Protein AF-A0A257W110-F1 (afdb_monomer_lite)

Secondary structure (DSSP, 8-state):
--STT------SS--HHHHGGGGGGGGGS--PPP-PPP-PPPPP--S--------TT-SSEEEEEE--B--B--SSSHHHHHHHHHIIIIISTTSHHHIIIIIIT---SEEEEE---B-GGG--S----B---EEEEEE--S-------

Sequence (149 aa):
MTSQGVDVVVVGDVKESEVLPKLGFLSKLPNKKITIPEIKTAPAAEKTKVYFVDVKNAAQSEFRVGYLTNLKYDATGDYYRSFLMNYPLGGAFNSRLNLNLREDKGWTYGARSGFSGDDQRQRSQQPVNGLHGRYSASASRQRWQCACP

Foldseek 3Di:
DALPPDDDDDDDPDDPVVVVVVCVVSVVGHHDDDDDDDDDADDADPDDDDDDDDDPPDQFDKDKDFGWDLAADDPPDDQVVQQVVQCQCFVDCNHPQCCVCCVVPVQAPGKHWFFDHHYCPSPPDDRHGDGGTMTMTTGGDPDPPPPDD

Radius of gyration: 21.98 Å; chains: 1; bounding box: 44×36×60 Å

pLDDT: mean 78.35, std 19.6, range [29.44, 96.88]

Structure (mmCIF, N/CA/C/O backbone):
data_AF-A0A257W110-F1
#
_entry.id   AF-A0A257W110-F1
#
loop_
_atom_site.group_PDB
_atom_site.id
_atom_site.type_symbol
_atom_site.label_atom_id
_atom_site.label_alt_id
_atom_site.label_comp_id
_atom_site.label_asym_id
_atom_site.label_entity_id
_atom_site.label_seq_id
_atom_site.pdbx_PDB_ins_code
_atom_site.Cartn_x
_atom_site.Cartn_y
_atom_site.Cartn_z
_atom_site.occupancy
_atom_site.B_iso_or_equiv
_atom_site.auth_seq_id
_atom_site.auth_comp_id
_atom_site.auth_asym_id
_atom_site.auth_atom_id
_atom_site.pdbx_PDB_model_num
ATOM 1 N N . MET A 1 1 ? -5.320 14.952 24.051 1.00 62.16 1 MET A N 1
ATOM 2 C CA . MET A 1 1 ? -6.252 13.978 23.442 1.00 62.16 1 MET A CA 1
ATOM 3 C C . MET A 1 1 ? -7.665 14.380 23.822 1.00 62.16 1 MET A C 1
ATOM 5 O O . MET A 1 1 ? -7.836 14.840 24.942 1.00 62.16 1 MET A O 1
ATOM 9 N N . THR A 1 2 ? -8.622 14.312 22.898 1.00 78.31 2 THR A N 1
ATOM 10 C CA . THR A 1 2 ? -10.039 14.649 23.132 1.00 78.31 2 THR A CA 1
ATOM 11 C C . THR A 1 2 ? -10.893 13.411 22.911 1.00 78.31 2 THR A C 1
ATOM 13 O O . THR A 1 2 ? -10.443 12.491 22.235 1.00 78.31 2 THR A O 1
ATOM 16 N N . SER A 1 3 ? -12.084 13.370 23.499 1.00 80.94 3 SER A N 1
ATOM 17 C CA . SER A 1 3 ? -13.035 12.271 23.308 1.00 80.94 3 SER A CA 1
ATOM 18 C C . SER A 1 3 ? -13.722 12.282 21.935 1.00 80.94 3 SER A C 1
ATOM 20 O O . SER A 1 3 ? -14.364 11.304 21.571 1.00 80.94 3 SER A O 1
ATOM 22 N N . GLN A 1 4 ? -13.588 13.359 21.151 1.00 81.44 4 GLN A N 1
ATOM 23 C CA . GLN A 1 4 ? -14.164 13.442 19.805 1.00 81.44 4 GLN A CA 1
ATOM 24 C C . GLN A 1 4 ? -13.287 12.748 18.755 1.00 81.44 4 GLN A C 1
ATOM 26 O O . GLN A 1 4 ? -12.081 12.986 18.710 1.00 81.44 4 GLN A O 1
ATOM 31 N N . GLY A 1 5 ? -13.908 11.954 17.874 1.00 76.19 5 GLY A N 1
ATOM 32 C CA . GLY A 1 5 ? -13.232 11.306 16.740 1.00 76.19 5 GLY A CA 1
ATOM 33 C C . GLY A 1 5 ? -12.316 10.141 17.127 1.00 76.19 5 GLY A C 1
ATOM 34 O O . GLY A 1 5 ? -11.339 9.884 16.428 1.00 76.19 5 GLY A O 1
ATOM 35 N N . VAL A 1 6 ? -12.591 9.479 18.255 1.00 82.38 6 VAL A N 1
ATOM 36 C CA . VAL A 1 6 ? -11.820 8.333 18.751 1.00 82.38 6 VAL A CA 1
ATOM 37 C C . VAL A 1 6 ? -12.654 7.065 18.621 1.00 82.38 6 VAL A C 1
ATOM 39 O O . VAL A 1 6 ? -13.708 6.962 19.240 1.00 82.38 6 VAL A O 1
ATOM 42 N N . ASP A 1 7 ? -12.126 6.089 17.889 1.00 86.31 7 ASP A N 1
ATOM 43 C CA . ASP A 1 7 ? -12.652 4.727 17.838 1.00 86.31 7 ASP A CA 1
ATOM 44 C C . ASP A 1 7 ? -11.711 3.796 18.613 1.00 86.31 7 ASP A C 1
ATOM 46 O O . ASP A 1 7 ? -10.489 3.854 18.451 1.00 86.31 7 ASP A O 1
ATOM 50 N N . VAL A 1 8 ? -12.269 2.924 19.456 1.00 88.56 8 VAL A N 1
ATOM 51 C CA . VAL A 1 8 ? -11.514 1.884 20.168 1.00 88.56 8 VAL A CA 1
ATOM 52 C C . VAL A 1 8 ? -11.989 0.529 19.685 1.00 88.56 8 VAL A C 1
ATOM 54 O O . VAL A 1 8 ? -13.158 0.185 19.833 1.00 88.56 8 VAL A O 1
ATOM 57 N N . VAL A 1 9 ? -11.068 -0.244 19.117 1.00 92.00 9 VAL A N 1
ATOM 58 C CA . VAL A 1 9 ? -11.342 -1.585 18.599 1.00 92.00 9 VAL A CA 1
ATOM 59 C C . VAL A 1 9 ? -10.562 -2.591 19.434 1.00 92.00 9 VAL A C 1
ATOM 61 O O . VAL A 1 9 ? -9.338 -2.510 19.527 1.00 92.00 9 VAL A O 1
ATOM 64 N N . VAL A 1 10 ? -11.273 -3.537 20.046 1.00 93.44 10 VAL A N 1
ATOM 65 C CA . VAL A 1 10 ? -10.692 -4.631 20.834 1.00 93.44 10 VAL A CA 1
ATOM 66 C C . VAL A 1 10 ? -11.024 -5.942 20.133 1.00 93.44 10 VAL A C 1
ATOM 68 O O . VAL A 1 10 ? -12.190 -6.226 19.876 1.00 93.44 10 VAL A O 1
ATOM 71 N N . VAL A 1 11 ? -9.999 -6.729 19.806 1.00 94.94 11 VAL A N 1
ATOM 72 C CA . VAL A 1 11 ? -10.140 -8.027 19.133 1.00 94.94 11 VAL A CA 1
ATOM 73 C C . VAL A 1 11 ? -9.380 -9.071 19.940 1.00 94.94 11 VAL A C 1
ATOM 75 O O . VAL A 1 11 ? -8.184 -8.915 20.180 1.00 94.94 11 VAL A O 1
ATOM 78 N N . GLY A 1 12 ? -10.069 -10.125 20.365 1.00 95.44 12 GLY A N 1
ATOM 79 C CA . GLY A 1 12 ? -9.491 -11.221 21.137 1.00 95.44 12 GLY A CA 1
ATOM 80 C C . GLY A 1 12 ? -10.568 -12.089 21.782 1.00 95.44 12 GLY A C 1
ATOM 81 O O . GLY A 1 12 ? -11.755 -11.784 21.682 1.00 95.44 12 GLY A O 1
ATOM 82 N N . ASP A 1 13 ? -10.143 -13.157 22.455 1.00 96.69 13 ASP A N 1
ATOM 83 C CA . ASP A 1 13 ? -11.020 -14.011 23.263 1.00 96.69 13 ASP A CA 1
ATOM 84 C C . ASP A 1 13 ? -11.303 -13.350 24.620 1.00 96.69 13 ASP A C 1
ATOM 86 O O . ASP A 1 13 ? -10.694 -13.661 25.641 1.00 96.69 13 ASP A O 1
ATOM 90 N N . VAL A 1 14 ? -12.153 -12.326 24.602 1.00 95.81 14 VAL A N 1
ATOM 91 C CA . VAL A 1 14 ? -12.544 -11.557 25.785 1.00 95.81 14 VAL A CA 1
ATOM 92 C C . VAL A 1 14 ? -14.019 -11.205 25.705 1.00 95.81 14 VAL A C 1
ATOM 94 O O . VAL A 1 14 ? -14.546 -10.893 24.636 1.00 95.81 14 VAL A O 1
ATOM 97 N N . LYS A 1 15 ? -14.698 -11.214 26.852 1.00 95.75 15 LYS A N 1
ATOM 98 C CA . LYS A 1 15 ? -16.085 -10.753 26.931 1.00 95.75 15 LYS A CA 1
ATOM 99 C C . LYS A 1 15 ? -16.124 -9.237 27.044 1.00 95.75 15 LYS A C 1
ATOM 101 O O . LYS A 1 15 ? -15.374 -8.642 27.817 1.00 95.75 15 LYS A O 1
ATOM 106 N N . GLU A 1 16 ? -17.062 -8.615 26.339 1.00 93.50 16 GLU A N 1
ATOM 107 C CA . GLU A 1 16 ? -17.280 -7.163 26.374 1.00 93.50 16 GLU A CA 1
ATOM 108 C C . GLU A 1 16 ? -17.431 -6.633 27.811 1.00 93.50 16 GLU A C 1
ATOM 110 O O . GLU A 1 16 ? -16.809 -5.638 28.189 1.00 93.50 16 GLU A O 1
ATOM 115 N N . SER A 1 17 ? -18.161 -7.370 28.651 1.00 94.12 17 SER A N 1
ATOM 116 C CA . SER A 1 17 ? -18.387 -7.051 30.065 1.00 94.12 17 SER A CA 1
ATOM 117 C C . SER A 1 17 ? -17.110 -6.958 30.906 1.00 94.12 17 SER A C 1
ATOM 119 O O . SER A 1 17 ? -17.101 -6.281 31.929 1.00 94.12 17 SER A O 1
ATOM 121 N N . GLU A 1 18 ? -16.028 -7.627 30.503 1.00 93.94 18 GLU A N 1
ATOM 122 C CA . GLU A 1 18 ? -14.736 -7.598 31.203 1.00 93.94 18 GLU A CA 1
ATOM 123 C C . GLU A 1 18 ? -13.842 -6.444 30.729 1.00 93.94 18 GLU A C 1
ATOM 125 O O . GLU A 1 18 ? -12.931 -6.013 31.445 1.00 93.94 18 GLU A O 1
ATOM 130 N N . VAL A 1 19 ? -14.090 -5.949 29.515 1.00 94.50 19 VAL A N 1
ATOM 131 C CA . VAL A 1 19 ? -13.274 -4.932 28.843 1.00 94.50 19 VAL A CA 1
ATOM 132 C C . VAL A 1 19 ? -13.810 -3.531 29.115 1.00 94.50 19 VAL A C 1
ATOM 134 O O . VAL A 1 19 ? -13.025 -2.642 29.452 1.00 94.50 19 VAL A O 1
ATOM 137 N N . LEU A 1 20 ? -15.129 -3.324 29.041 1.00 92.06 20 LEU A N 1
ATOM 138 C CA . LEU A 1 20 ? -15.739 -2.002 29.231 1.00 92.06 20 LEU A CA 1
ATOM 139 C C . LEU A 1 20 ? -15.337 -1.318 30.553 1.00 92.06 20 LEU A C 1
ATOM 141 O O . LEU A 1 20 ? -14.954 -0.146 30.505 1.00 92.06 20 LEU A O 1
ATOM 145 N N . PRO A 1 21 ? -15.308 -2.002 31.719 1.00 94.12 21 PRO A N 1
ATOM 146 C CA . PRO A 1 21 ? -14.878 -1.370 32.968 1.00 94.12 21 PRO A CA 1
ATOM 147 C C . PRO A 1 21 ? -13.414 -0.905 32.934 1.00 94.12 21 PRO A C 1
ATOM 149 O O . PRO A 1 21 ? -13.076 0.133 33.505 1.00 94.12 21 PRO A O 1
ATOM 152 N N . LYS A 1 22 ? -12.540 -1.633 32.225 1.00 92.44 22 LYS A N 1
ATOM 153 C CA . LYS A 1 22 ? -11.112 -1.295 32.080 1.00 92.44 22 LYS A CA 1
ATOM 154 C C . LYS A 1 22 ? -10.893 -0.081 31.178 1.00 92.44 22 LYS A C 1
ATOM 156 O O . LYS A 1 22 ? -9.891 0.612 31.323 1.00 92.44 22 LYS A O 1
ATOM 161 N N . LEU A 1 23 ? -11.837 0.202 30.281 1.00 92.31 23 LEU A N 1
ATOM 162 C CA . LEU A 1 23 ? -11.813 1.356 29.381 1.00 92.31 23 LEU A CA 1
ATOM 163 C C . LEU A 1 23 ? -12.394 2.634 30.005 1.00 92.31 23 LEU A C 1
ATOM 165 O O . LEU A 1 23 ? -12.340 3.692 29.383 1.00 92.31 23 LEU A O 1
ATOM 169 N N . GLY A 1 24 ? -12.885 2.590 31.249 1.00 88.38 24 GLY A N 1
ATOM 170 C CA . GLY A 1 24 ? -13.518 3.738 31.911 1.00 88.38 24 GLY A CA 1
ATOM 171 C C . GLY A 1 24 ? -12.629 4.985 32.054 1.00 88.38 24 GLY A C 1
ATOM 172 O O . GLY A 1 24 ? -13.136 6.090 32.245 1.00 88.38 24 GLY A O 1
ATOM 173 N N . PHE A 1 25 ? -11.304 4.854 31.920 1.00 89.75 25 PHE A N 1
ATOM 174 C CA . PHE A 1 25 ? -10.401 6.010 31.883 1.00 89.75 25 PHE A CA 1
ATOM 175 C C . PHE A 1 25 ? -10.614 6.894 30.644 1.00 89.75 25 PHE A C 1
ATOM 177 O O . PHE A 1 25 ? -10.349 8.094 30.712 1.00 89.75 25 PHE A O 1
ATOM 184 N N . LEU A 1 26 ? -11.121 6.340 29.538 1.00 88.56 26 LEU A N 1
ATOM 185 C CA . LEU A 1 26 ? -11.390 7.085 28.304 1.00 88.56 26 LEU A CA 1
ATOM 186 C C . LEU A 1 26 ? -12.502 8.120 28.488 1.00 88.56 26 LEU A C 1
ATOM 188 O O . LEU A 1 26 ? -12.453 9.188 27.882 1.00 88.56 26 LEU A O 1
ATOM 192 N N . SER A 1 27 ? -13.440 7.870 29.403 1.00 83.62 27 SER A N 1
ATOM 193 C CA . SER A 1 27 ? -14.494 8.823 29.769 1.00 83.62 27 SER A CA 1
ATOM 194 C C . SER A 1 27 ? -13.954 10.095 30.430 1.00 83.62 27 SER A C 1
ATOM 196 O O . SER A 1 27 ? -14.666 11.090 30.520 1.00 83.62 27 SER A O 1
ATOM 198 N N . LYS A 1 28 ? -12.694 10.086 30.890 1.00 88.19 28 LYS A N 1
ATOM 199 C CA . LYS A 1 28 ? -12.023 11.253 31.488 1.00 88.19 28 LYS A CA 1
ATOM 200 C C . LYS A 1 28 ? -11.362 12.157 30.446 1.00 88.19 28 LYS A C 1
ATOM 202 O O . LYS A 1 28 ? -10.791 13.185 30.809 1.00 88.19 28 LYS A O 1
ATOM 207 N N . LEU A 1 29 ? -11.384 11.780 29.167 1.00 88.12 29 LEU A N 1
ATOM 208 C CA . LEU A 1 29 ? -10.799 12.595 28.111 1.00 88.12 29 LEU A CA 1
ATOM 209 C C . LEU A 1 29 ? -11.610 13.890 27.922 1.00 88.12 29 LEU A C 1
ATOM 211 O O . LEU A 1 29 ? -12.840 13.849 27.867 1.00 88.12 29 LEU A O 1
ATOM 215 N N . PRO A 1 30 ? -10.944 15.051 27.794 1.00 85.81 30 PRO A N 1
ATOM 216 C CA . PRO A 1 30 ? -11.628 16.326 27.621 1.00 85.81 30 PRO A CA 1
ATOM 217 C C . PRO A 1 30 ? -12.387 16.362 26.291 1.00 85.81 30 PRO A C 1
ATOM 219 O O . PRO A 1 30 ? -11.837 16.013 25.252 1.00 85.81 30 PRO A O 1
ATOM 222 N N . ASN A 1 31 ? -13.628 16.845 26.300 1.00 82.62 31 ASN A N 1
ATOM 223 C CA . ASN A 1 31 ? -14.450 16.986 25.096 1.00 82.62 31 ASN A CA 1
ATOM 224 C C . ASN A 1 31 ? -14.130 18.304 24.368 1.00 82.62 31 ASN A C 1
ATOM 226 O O . ASN A 1 31 ? -14.883 19.276 24.422 1.00 82.62 31 ASN A O 1
ATOM 230 N N . LYS A 1 32 ? -12.957 18.366 23.731 1.00 84.31 32 LYS A N 1
ATOM 231 C CA . LYS A 1 32 ? -12.541 19.512 22.911 1.00 84.31 32 LYS A CA 1
ATOM 232 C C . LYS A 1 32 ? -13.032 19.327 21.478 1.00 84.31 32 LYS A C 1
ATOM 234 O O . LYS A 1 32 ? -12.750 18.294 20.870 1.00 84.31 32 LYS A O 1
ATOM 239 N N . LYS A 1 33 ? -13.679 20.361 20.931 1.00 80.75 33 LYS A N 1
ATOM 240 C CA . LYS A 1 33 ? -14.099 20.403 19.527 1.00 80.75 33 LYS A CA 1
ATOM 241 C C . LYS A 1 33 ? -12.884 20.294 18.603 1.00 80.75 33 LYS A C 1
ATOM 243 O O . LYS A 1 33 ? -11.973 21.121 18.692 1.00 80.75 33 LYS A O 1
ATOM 248 N N . ILE A 1 34 ? -12.877 19.287 17.734 1.00 79.31 34 ILE A N 1
ATOM 249 C CA . ILE A 1 34 ? -11.899 19.174 16.648 1.00 79.31 34 ILE A CA 1
ATOM 250 C C . ILE A 1 34 ? -12.506 19.806 15.400 1.00 79.31 34 ILE A C 1
ATOM 252 O O . ILE A 1 34 ? -13.599 19.436 14.977 1.00 79.31 34 ILE A O 1
ATOM 256 N N . THR A 1 35 ? -11.775 20.734 14.789 1.00 80.38 35 THR A N 1
ATOM 257 C CA . THR A 1 35 ? -12.051 21.170 13.420 1.00 80.38 35 THR A CA 1
ATOM 258 C C . THR A 1 35 ? -11.141 20.375 12.499 1.00 80.38 35 THR A C 1
ATOM 260 O O . THR A 1 35 ? -9.921 20.539 12.545 1.00 80.38 35 THR A O 1
ATOM 263 N N . ILE A 1 36 ? -11.724 19.487 11.698 1.00 75.00 36 ILE A N 1
ATOM 264 C CA . ILE A 1 36 ? -10.980 18.747 10.679 1.00 75.00 36 ILE A CA 1
ATOM 265 C C . ILE A 1 36 ? -10.706 19.723 9.527 1.00 75.00 36 ILE A C 1
ATOM 267 O O . ILE A 1 36 ? -11.655 20.340 9.039 1.00 75.00 36 ILE A O 1
ATOM 271 N N . PRO A 1 37 ? -9.441 19.921 9.117 1.00 75.50 37 PRO A N 1
ATOM 272 C CA . PRO A 1 37 ? -9.135 20.795 7.998 1.00 75.50 37 PRO A CA 1
ATOM 273 C C . PRO A 1 37 ? -9.747 20.237 6.715 1.00 75.50 37 PRO A C 1
ATOM 275 O O . PRO A 1 37 ? -9.644 19.046 6.421 1.00 75.50 37 PRO A O 1
ATOM 278 N N . GLU A 1 38 ? -10.360 21.126 5.945 1.00 74.94 38 GLU A N 1
ATOM 279 C CA . GLU A 1 38 ? -10.880 20.816 4.623 1.00 74.94 38 GLU A CA 1
ATOM 280 C C . GLU A 1 38 ? -9.711 20.536 3.676 1.00 74.94 38 GLU A C 1
ATOM 282 O O . GLU A 1 38 ? -8.784 21.341 3.534 1.00 74.94 38 GLU A O 1
ATOM 287 N N . ILE A 1 39 ? -9.721 19.360 3.055 1.00 67.75 39 ILE A N 1
ATOM 288 C CA . ILE A 1 39 ? -8.645 18.945 2.162 1.00 67.75 39 ILE A CA 1
ATOM 289 C C . ILE A 1 39 ? -9.095 19.228 0.741 1.00 67.75 39 ILE A C 1
ATOM 291 O O . ILE A 1 39 ? -9.989 18.569 0.218 1.00 67.75 39 ILE A O 1
ATOM 295 N N . LYS A 1 40 ? -8.430 20.201 0.117 1.00 66.81 40 LYS A N 1
ATOM 296 C CA . LYS A 1 40 ? -8.695 20.597 -1.265 1.00 66.81 40 LYS A CA 1
ATOM 297 C C . LYS A 1 40 ? -8.511 19.409 -2.205 1.00 66.81 40 LYS A C 1
ATOM 299 O O . LYS A 1 40 ? -7.504 18.700 -2.135 1.00 66.81 40 LYS A O 1
ATOM 304 N N . THR A 1 41 ? -9.464 19.226 -3.113 1.00 68.06 41 THR A N 1
ATOM 305 C CA . THR A 1 41 ? -9.368 18.238 -4.189 1.00 68.06 41 THR A CA 1
ATOM 306 C C . THR A 1 41 ? -8.136 18.531 -5.045 1.00 68.06 41 THR A C 1
ATOM 308 O O . THR A 1 41 ? -7.899 19.674 -5.443 1.00 68.06 41 THR A O 1
ATOM 311 N N . ALA A 1 42 ? -7.334 17.502 -5.329 1.00 68.75 42 ALA A N 1
ATOM 312 C CA . ALA A 1 42 ? -6.208 17.649 -6.239 1.00 68.75 42 ALA A CA 1
ATOM 313 C C . ALA A 1 42 ? -6.722 17.967 -7.657 1.00 68.75 42 ALA A C 1
ATOM 315 O O . ALA A 1 42 ? -7.679 17.326 -8.108 1.00 68.75 42 ALA A O 1
ATOM 316 N N . PRO A 1 43 ? -6.106 18.925 -8.374 1.00 70.88 43 PRO A N 1
ATOM 317 C CA . PRO A 1 43 ? -6.483 19.213 -9.750 1.00 70.88 43 PRO A CA 1
ATOM 318 C C . PRO A 1 43 ? -6.232 17.988 -10.635 1.00 70.88 43 PRO A C 1
ATOM 320 O O . PRO A 1 43 ? -5.298 17.215 -10.402 1.00 70.88 43 PRO A O 1
ATOM 323 N N . ALA A 1 44 ? -7.062 17.821 -11.665 1.00 72.75 44 ALA A N 1
ATOM 324 C CA . ALA A 1 44 ? -6.850 16.783 -12.663 1.00 72.75 44 ALA A CA 1
ATOM 325 C C . ALA A 1 44 ? -5.476 16.968 -13.327 1.00 72.75 44 ALA A C 1
ATOM 327 O O . ALA A 1 44 ? -5.060 18.083 -13.648 1.00 72.75 44 ALA A O 1
ATOM 328 N N . ALA A 1 45 ? -4.749 15.870 -13.521 1.00 75.06 45 ALA A N 1
ATOM 329 C CA . ALA A 1 45 ? -3.492 15.913 -14.249 1.00 75.06 45 ALA A CA 1
ATOM 330 C C . ALA A 1 45 ? -3.789 16.035 -15.751 1.0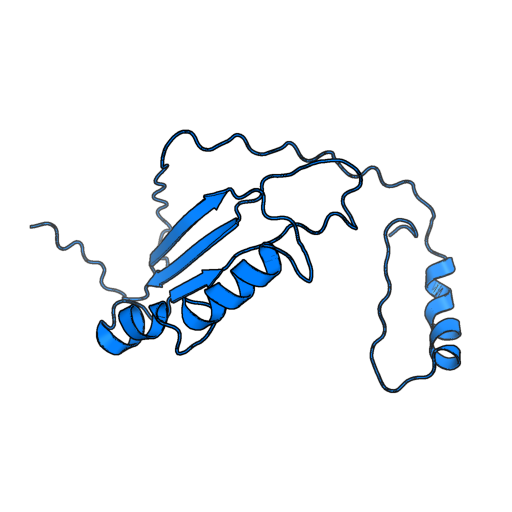0 75.06 45 ALA A C 1
ATOM 332 O O . ALA A 1 45 ? -4.211 15.070 -16.376 1.00 75.06 45 ALA A O 1
ATOM 333 N N . GLU A 1 46 ? -3.562 17.213 -16.329 1.00 78.31 46 GLU A N 1
ATOM 334 C CA . GLU A 1 46 ? -3.801 17.454 -17.762 1.00 78.31 46 GLU A CA 1
ATOM 335 C C . GLU A 1 46 ? -2.765 16.771 -18.668 1.00 78.31 46 GLU A C 1
ATOM 337 O O . GLU A 1 46 ? -3.035 16.489 -19.833 1.00 78.31 46 GLU A O 1
ATOM 342 N N . LYS A 1 47 ? -1.555 16.524 -18.147 1.00 84.31 47 LYS A N 1
ATOM 343 C CA . LYS A 1 47 ? -0.430 15.924 -18.877 1.00 84.31 47 LYS A CA 1
ATOM 344 C C . LYS A 1 47 ? 0.402 15.043 -17.952 1.00 84.31 47 LYS A C 1
ATOM 346 O O . LYS A 1 47 ? 0.501 15.312 -16.752 1.00 84.31 47 LYS A O 1
ATOM 351 N N . THR A 1 48 ? 1.054 14.036 -18.528 1.00 87.94 48 THR A N 1
ATOM 352 C CA . THR A 1 48 ? 2.060 13.223 -17.837 1.00 87.94 48 THR A CA 1
ATOM 353 C C . THR A 1 48 ? 3.194 14.112 -17.339 1.00 87.94 48 THR A C 1
ATOM 355 O O . THR A 1 48 ? 3.813 14.837 -18.116 1.00 87.94 48 THR A O 1
ATOM 358 N N . LYS A 1 49 ? 3.475 14.048 -16.036 1.00 89.44 49 LYS A N 1
ATOM 359 C CA . LYS A 1 49 ? 4.610 14.731 -15.413 1.00 89.44 49 LYS A CA 1
ATOM 360 C C . LYS A 1 49 ? 5.658 13.701 -15.032 1.00 89.44 49 LYS A C 1
ATOM 362 O O . LYS A 1 49 ? 5.330 12.683 -14.426 1.00 89.44 49 LYS A O 1
ATOM 367 N N . VAL A 1 50 ? 6.906 13.986 -15.378 1.00 91.50 50 VAL A N 1
ATOM 368 C CA . VAL A 1 50 ? 8.057 13.162 -15.018 1.00 91.50 50 VAL A CA 1
ATOM 369 C C . VAL A 1 50 ? 8.908 13.957 -14.043 1.00 91.50 50 VAL A C 1
ATOM 371 O O . VAL A 1 50 ? 9.262 15.102 -14.313 1.00 91.50 50 VAL A O 1
ATOM 374 N N . TYR A 1 51 ? 9.211 13.344 -12.905 1.00 91.75 51 TYR A N 1
ATOM 375 C CA . TYR A 1 51 ? 10.075 13.916 -11.885 1.00 91.75 51 TYR A CA 1
ATOM 376 C C . TYR A 1 51 ? 11.336 13.067 -11.785 1.00 91.75 51 TYR A C 1
ATOM 378 O O . TYR A 1 51 ? 11.251 11.850 -11.638 1.00 91.75 51 TYR A O 1
ATOM 386 N N . PHE A 1 52 ? 12.488 13.726 -11.832 1.00 93.88 52 PHE A N 1
ATOM 387 C CA . PHE A 1 52 ? 13.774 13.134 -11.491 1.00 93.88 52 PHE A CA 1
ATOM 388 C C . PHE A 1 52 ? 14.263 13.786 -10.205 1.00 93.88 52 PHE A C 1
ATOM 390 O O . PHE A 1 52 ? 14.351 15.009 -10.121 1.00 93.88 52 PHE A O 1
ATOM 397 N N . VAL A 1 53 ? 14.538 12.964 -9.196 1.00 93.81 53 VAL A N 1
ATO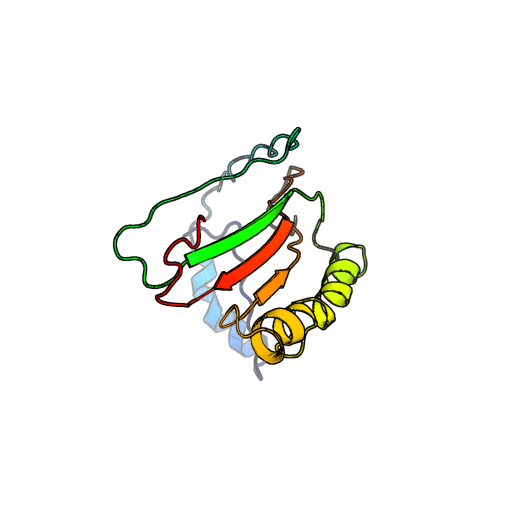M 398 C CA . VAL A 1 53 ? 15.024 13.416 -7.892 1.00 93.81 53 VAL A CA 1
ATOM 399 C C . VAL A 1 53 ? 16.343 12.708 -7.630 1.00 93.81 53 VAL A C 1
ATOM 401 O O . VAL A 1 53 ? 16.365 11.488 -7.484 1.00 93.81 53 VAL A O 1
ATOM 404 N N . ASP A 1 54 ? 17.430 13.475 -7.593 1.00 94.38 54 ASP A N 1
ATOM 405 C CA . ASP A 1 54 ? 18.736 12.964 -7.189 1.00 94.38 54 ASP A CA 1
ATOM 406 C C . ASP A 1 54 ? 18.825 12.921 -5.662 1.00 94.38 54 ASP A C 1
ATOM 408 O O . ASP A 1 54 ? 18.603 13.921 -4.974 1.00 94.38 54 ASP A O 1
ATOM 412 N N . VAL A 1 55 ? 19.148 11.746 -5.133 1.00 92.56 55 VAL A N 1
ATOM 413 C CA . VAL A 1 55 ? 19.356 11.525 -3.705 1.00 92.56 55 VAL A CA 1
ATOM 414 C C . VAL A 1 55 ? 20.779 11.017 -3.537 1.00 92.56 55 VAL A C 1
ATOM 416 O O . VAL A 1 55 ? 21.078 9.851 -3.804 1.00 92.56 55 VAL A O 1
ATOM 419 N N . LYS A 1 56 ? 21.669 11.910 -3.093 1.00 93.62 56 LYS A N 1
ATOM 420 C CA . LYS A 1 56 ? 23.088 11.596 -2.898 1.00 93.62 56 LYS A CA 1
ATOM 421 C C . LYS A 1 56 ? 23.250 10.378 -1.990 1.00 93.62 56 LYS A C 1
ATOM 423 O O . LYS A 1 56 ? 22.644 10.310 -0.924 1.00 93.62 56 LYS A O 1
ATOM 428 N N . ASN A 1 57 ? 24.112 9.450 -2.401 1.00 91.50 57 ASN A N 1
ATOM 429 C CA . ASN A 1 57 ? 24.407 8.204 -1.685 1.00 91.50 57 ASN A CA 1
ATOM 430 C C . ASN A 1 57 ? 23.189 7.281 -1.478 1.00 91.50 57 ASN A C 1
ATOM 432 O O . ASN A 1 57 ? 23.202 6.449 -0.569 1.00 91.50 57 ASN A O 1
ATOM 436 N N . ALA A 1 58 ? 22.137 7.398 -2.297 1.00 89.38 58 ALA A N 1
ATOM 437 C CA . ALA A 1 58 ? 21.037 6.441 -2.269 1.00 89.38 58 ALA A CA 1
ATOM 438 C C . ALA A 1 58 ? 21.539 5.022 -2.577 1.00 89.38 58 ALA A C 1
ATOM 440 O O . ALA A 1 58 ? 22.256 4.792 -3.550 1.00 89.38 58 ALA A O 1
ATOM 441 N N . ALA A 1 59 ? 21.119 4.051 -1.765 1.00 90.00 59 ALA A N 1
ATOM 442 C CA . ALA A 1 59 ? 21.507 2.651 -1.942 1.00 90.00 59 ALA A CA 1
ATOM 443 C C . ALA A 1 59 ? 20.893 2.004 -3.203 1.00 90.00 59 ALA A C 1
ATOM 445 O O . ALA A 1 59 ? 21.367 0.966 -3.664 1.00 90.00 59 ALA A O 1
ATOM 446 N N . GLN A 1 60 ? 19.814 2.586 -3.734 1.00 84.50 60 GLN A N 1
ATOM 447 C CA . GLN A 1 60 ? 18.987 2.021 -4.794 1.00 84.50 60 GLN A CA 1
ATOM 448 C C . GLN A 1 60 ? 18.255 3.128 -5.562 1.00 84.50 60 GLN A C 1
ATOM 450 O O . GLN A 1 60 ? 17.803 4.105 -4.966 1.00 84.50 60 GLN A O 1
ATOM 455 N N . SER A 1 61 ? 18.083 2.935 -6.871 1.00 89.50 61 SER A N 1
ATOM 456 C CA . SER A 1 61 ? 17.172 3.739 -7.684 1.00 89.50 61 SER A CA 1
ATOM 457 C C . SER A 1 61 ? 15.742 3.213 -7.560 1.00 89.50 61 SER A C 1
ATOM 459 O O . SER A 1 61 ? 15.496 2.005 -7.605 1.00 89.50 61 SER A O 1
ATOM 461 N N . GLU A 1 62 ? 14.777 4.119 -7.448 1.00 87.81 62 GLU A N 1
ATOM 462 C CA . GLU A 1 62 ? 13.362 3.763 -7.430 1.00 87.81 62 GLU A CA 1
ATOM 463 C C . GLU A 1 62 ? 12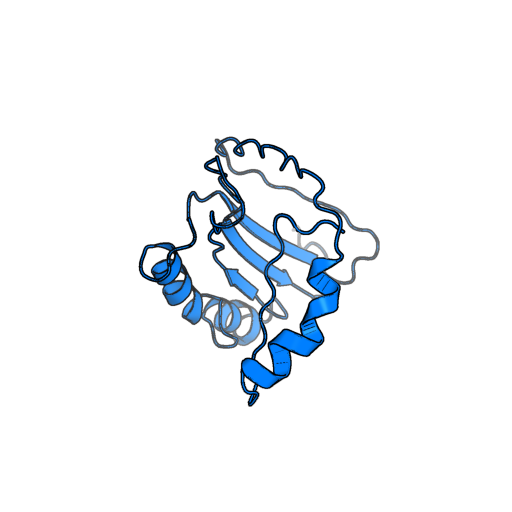.623 4.396 -8.607 1.00 87.81 62 GLU A C 1
ATOM 465 O O . GLU A 1 62 ? 12.812 5.570 -8.921 1.00 87.81 62 GLU A O 1
ATOM 470 N N . PHE A 1 63 ? 11.750 3.611 -9.238 1.00 89.00 63 PHE A N 1
ATOM 471 C CA . PHE A 1 63 ? 10.875 4.065 -10.303 1.00 89.00 63 PHE A CA 1
ATOM 472 C C . PHE A 1 63 ? 9.415 3.917 -9.880 1.00 89.00 63 PHE A C 1
ATOM 474 O O . PHE A 1 63 ? 8.952 2.838 -9.497 1.00 89.00 63 PHE A O 1
ATOM 481 N N . ARG A 1 64 ? 8.671 5.021 -9.954 1.00 89.94 64 ARG A N 1
ATOM 482 C CA . ARG A 1 64 ? 7.255 5.066 -9.591 1.00 89.94 64 ARG A CA 1
ATOM 483 C C . ARG A 1 64 ? 6.450 5.657 -10.734 1.00 89.94 64 ARG A C 1
ATOM 485 O O . ARG A 1 64 ? 6.769 6.735 -11.225 1.00 89.94 64 ARG A O 1
ATOM 492 N N . VAL A 1 65 ? 5.379 4.971 -11.110 1.00 89.06 65 VAL A N 1
ATOM 493 C CA . VAL A 1 65 ? 4.398 5.444 -12.090 1.00 89.06 65 VAL A CA 1
ATOM 494 C C . VAL A 1 65 ? 3.037 5.417 -11.440 1.00 89.06 65 VAL A C 1
ATOM 496 O O . VAL A 1 65 ? 2.678 4.460 -10.759 1.00 89.06 65 VAL A O 1
ATOM 499 N N . GLY A 1 66 ? 2.254 6.460 -11.654 1.00 86.88 66 GLY A N 1
ATOM 500 C CA . GLY A 1 66 ? 0.899 6.468 -11.155 1.00 86.88 66 GLY A CA 1
ATOM 501 C C . GLY A 1 66 ? 0.078 7.635 -11.643 1.00 86.88 66 GLY A C 1
ATOM 502 O O . GLY A 1 66 ? 0.614 8.621 -12.144 1.00 86.88 66 GLY A O 1
ATOM 503 N N . TYR A 1 67 ? -1.230 7.510 -11.475 1.00 79.31 67 TYR A N 1
ATOM 504 C CA . TYR A 1 67 ? -2.194 8.554 -11.791 1.00 79.31 67 TYR A CA 1
ATOM 505 C C . TYR A 1 67 ? -3.217 8.699 -10.662 1.00 79.31 67 TYR A C 1
ATOM 507 O O . TYR A 1 67 ? -3.375 7.820 -9.811 1.00 79.31 67 TYR A O 1
ATOM 515 N N . LEU A 1 68 ? -3.862 9.862 -10.618 1.00 77.88 68 LEU A N 1
ATOM 516 C CA . LEU A 1 68 ? -4.960 10.147 -9.699 1.00 77.88 68 LEU A CA 1
ATOM 517 C C . LEU A 1 68 ? -6.203 9.380 -10.156 1.00 77.88 68 LEU A C 1
ATOM 519 O O . LEU A 1 68 ? -6.511 9.365 -11.347 1.00 77.88 68 LEU A O 1
ATOM 523 N N . THR A 1 69 ? -6.919 8.771 -9.215 1.00 75.81 69 THR A N 1
ATOM 524 C CA . THR A 1 69 ? -8.221 8.150 -9.484 1.00 75.81 69 THR A CA 1
ATOM 525 C C . THR A 1 69 ? -9.252 8.701 -8.510 1.00 75.81 69 THR A C 1
ATOM 527 O O . THR A 1 69 ? -8.905 9.219 -7.449 1.00 75.81 69 THR A O 1
ATOM 530 N N . ASN A 1 70 ? -10.528 8.575 -8.870 1.00 75.69 70 ASN A N 1
ATOM 531 C CA . ASN A 1 70 ? -11.648 8.960 -8.006 1.00 75.69 70 ASN A CA 1
ATOM 532 C C . ASN A 1 70 ? -12.186 7.742 -7.236 1.00 75.69 70 ASN A C 1
ATOM 534 O O . ASN A 1 70 ? -13.362 7.698 -6.874 1.00 75.69 70 ASN A O 1
ATOM 538 N N . LEU A 1 71 ? -11.343 6.719 -7.056 1.00 79.75 71 LEU A N 1
ATOM 539 C CA . LEU A 1 71 ? -11.710 5.451 -6.447 1.00 79.75 71 LEU A CA 1
ATOM 540 C C . LEU A 1 71 ? -11.976 5.670 -4.954 1.00 79.75 71 LEU A C 1
ATOM 542 O O . LEU A 1 71 ? -11.082 6.041 -4.192 1.00 79.75 71 LEU A O 1
ATOM 546 N N . LYS A 1 72 ? -13.223 5.464 -4.539 1.00 82.56 72 LYS A N 1
ATOM 547 C CA . LYS A 1 72 ? -13.623 5.498 -3.129 1.00 82.56 72 LYS A CA 1
ATOM 548 C C . LYS A 1 72 ? -13.519 4.100 -2.556 1.00 82.56 72 LYS A C 1
ATOM 550 O O . LYS A 1 72 ? -13.715 3.137 -3.290 1.00 82.56 72 LYS A O 1
ATOM 555 N N . TYR A 1 73 ? -13.227 3.983 -1.265 1.00 84.06 73 TYR A N 1
ATOM 556 C CA . TYR A 1 73 ? -13.326 2.687 -0.612 1.00 84.06 73 TYR A CA 1
ATOM 557 C C . TYR A 1 73 ? -14.763 2.171 -0.741 1.00 84.06 73 TYR A C 1
ATOM 559 O O . TYR A 1 73 ? -15.717 2.818 -0.307 1.00 84.06 73 TYR A O 1
ATOM 567 N N . ASP A 1 74 ? -14.899 0.993 -1.332 1.00 86.44 74 ASP A N 1
ATOM 568 C CA . ASP A 1 74 ? -16.132 0.231 -1.379 1.00 86.44 74 ASP A CA 1
ATOM 569 C C . ASP A 1 74 ? -15.817 -1.231 -1.052 1.00 86.44 74 ASP A C 1
ATOM 571 O O . ASP A 1 74 ? -14.775 -1.771 -1.421 1.00 86.44 74 ASP A O 1
ATOM 575 N N . ALA A 1 75 ? -16.701 -1.876 -0.294 1.00 87.25 75 ALA A N 1
ATOM 576 C CA . ALA A 1 75 ? -16.494 -3.271 0.085 1.00 87.25 75 ALA A CA 1
ATOM 577 C C . ALA A 1 75 ? -16.828 -4.244 -1.062 1.00 87.25 75 ALA A C 1
ATOM 579 O O . ALA A 1 75 ? -16.418 -5.399 -1.025 1.00 87.25 75 ALA A O 1
ATOM 580 N N . THR A 1 76 ? -17.596 -3.797 -2.061 1.00 91.56 76 THR A N 1
ATOM 581 C CA . THR A 1 76 ? -18.190 -4.658 -3.100 1.00 91.56 76 THR A CA 1
ATOM 582 C C . THR A 1 76 ? -18.198 -4.034 -4.501 1.00 91.56 76 THR A C 1
ATOM 584 O O . THR A 1 76 ? -18.732 -4.634 -5.436 1.00 91.56 76 THR A O 1
ATOM 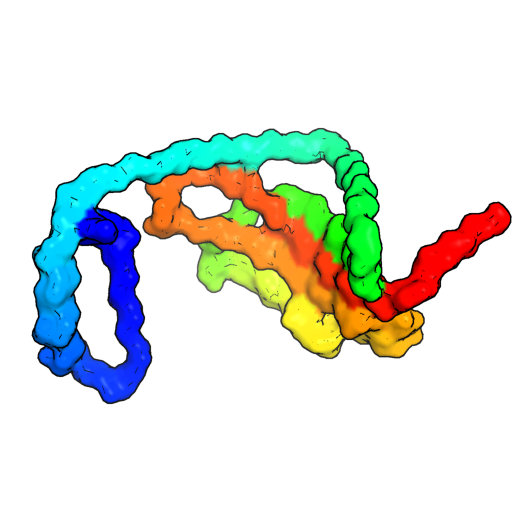587 N N . GLY A 1 77 ? -17.634 -2.838 -4.664 1.00 91.00 77 GLY A N 1
ATOM 588 C CA . GLY A 1 77 ? -17.687 -2.056 -5.897 1.00 91.00 77 GLY A CA 1
ATOM 589 C C . GLY A 1 77 ? -16.364 -2.052 -6.662 1.00 91.00 77 GLY A C 1
ATOM 590 O O . GLY A 1 77 ? -15.658 -3.061 -6.756 1.00 91.00 77 GLY A O 1
ATOM 591 N N . ASP A 1 78 ? -16.051 -0.911 -7.263 1.00 90.38 78 ASP A N 1
ATOM 592 C CA . ASP A 1 78 ? -14.910 -0.759 -8.160 1.00 90.38 78 ASP A CA 1
ATOM 593 C C . ASP A 1 78 ? -13.577 -0.784 -7.416 1.00 90.38 78 ASP A C 1
ATOM 595 O O . ASP A 1 78 ? -12.586 -1.278 -7.970 1.00 90.38 78 ASP A O 1
ATOM 599 N N . TYR A 1 79 ? -13.526 -0.321 -6.162 1.00 89.38 79 TYR A N 1
ATOM 600 C CA . TYR A 1 79 ? -12.320 -0.469 -5.348 1.00 89.38 79 TYR A CA 1
ATOM 601 C C . TYR A 1 79 ? -12.023 -1.938 -5.087 1.00 89.38 79 TYR A C 1
ATOM 603 O O . TYR A 1 79 ? -10.906 -2.394 -5.353 1.00 89.38 79 TYR A O 1
ATOM 611 N N . TYR A 1 80 ? -13.030 -2.694 -4.652 1.00 92.06 80 TYR A N 1
ATOM 612 C CA . TYR A 1 80 ? -12.877 -4.124 -4.414 1.00 92.06 80 TYR A CA 1
ATOM 613 C C . TYR A 1 80 ? -12.465 -4.879 -5.689 1.00 92.06 80 TYR A C 1
ATOM 615 O O . TYR A 1 80 ? -11.525 -5.677 -5.673 1.00 92.06 80 TYR A O 1
ATOM 623 N N . ARG A 1 81 ? -13.087 -4.571 -6.834 1.00 94.38 81 ARG A N 1
ATOM 624 C CA . ARG A 1 81 ? -12.716 -5.156 -8.138 1.00 94.38 81 ARG A CA 1
ATOM 625 C C . ARG A 1 81 ? -11.283 -4.815 -8.548 1.00 94.38 81 ARG A C 1
ATOM 627 O O . ARG A 1 81 ? -10.552 -5.692 -9.010 1.00 94.38 81 ARG A O 1
ATOM 634 N N . SER A 1 82 ? -10.862 -3.566 -8.351 1.00 92.31 82 SER A N 1
ATOM 635 C CA . SER A 1 82 ? -9.494 -3.118 -8.649 1.00 92.31 82 SER A CA 1
ATOM 636 C C . SER A 1 82 ? -8.472 -3.817 -7.755 1.00 92.31 82 SER A C 1
ATOM 638 O O . SER A 1 82 ? -7.412 -4.229 -8.226 1.00 92.31 82 SER A O 1
ATOM 640 N N . PHE A 1 83 ? -8.804 -4.009 -6.477 1.00 90.81 83 PHE A N 1
ATOM 641 C CA . PHE A 1 83 ? -7.995 -4.775 -5.535 1.00 90.81 83 PHE A CA 1
ATOM 642 C C . PHE A 1 83 ? -7.831 -6.237 -5.981 1.00 90.81 83 PHE A C 1
ATOM 644 O O . PHE A 1 83 ? -6.701 -6.729 -6.042 1.00 90.81 83 PHE A O 1
ATOM 651 N N . LEU A 1 84 ? -8.925 -6.907 -6.362 1.00 95.00 84 LEU A N 1
ATOM 652 C CA . LEU A 1 84 ? -8.889 -8.289 -6.856 1.00 95.00 84 LEU A CA 1
ATOM 653 C C . LEU A 1 84 ? -8.045 -8.427 -8.126 1.00 95.00 84 LEU A C 1
ATOM 655 O O . LEU A 1 84 ? -7.186 -9.303 -8.200 1.00 95.00 84 LEU A O 1
ATOM 659 N N . MET A 1 85 ? -8.243 -7.543 -9.106 1.00 95.38 85 MET A N 1
ATOM 660 C CA . MET A 1 85 ? -7.446 -7.522 -10.338 1.00 95.38 85 MET A CA 1
ATOM 661 C C . MET A 1 85 ? -5.958 -7.295 -10.048 1.00 95.38 85 MET A C 1
ATOM 663 O O . MET A 1 85 ? -5.091 -7.908 -10.676 1.00 95.38 85 MET A O 1
ATOM 667 N N . ASN A 1 86 ? -5.646 -6.443 -9.071 1.00 94.62 86 ASN A N 1
ATOM 668 C CA . ASN A 1 86 ? -4.271 -6.127 -8.721 1.00 94.62 86 ASN A CA 1
ATOM 669 C C . ASN A 1 86 ? -3.511 -7.321 -8.131 1.00 94.62 86 ASN A C 1
ATOM 671 O O . ASN A 1 86 ? -2.288 -7.375 -8.264 1.00 94.62 86 ASN A O 1
ATOM 675 N N . TYR A 1 87 ? -4.197 -8.285 -7.509 1.00 95.38 87 TYR A N 1
ATOM 676 C CA . TYR A 1 87 ? -3.558 -9.453 -6.903 1.00 95.38 87 TYR A CA 1
ATOM 677 C C . TYR A 1 87 ? -2.643 -10.219 -7.887 1.00 95.38 87 TYR A C 1
ATOM 679 O O . TYR A 1 87 ? -1.434 -10.269 -7.630 1.00 95.38 87 TYR A O 1
ATOM 687 N N . PRO A 1 88 ? -3.128 -10.723 -9.046 1.00 96.88 88 PRO A N 1
ATOM 688 C CA . PRO A 1 88 ? -2.267 -11.363 -10.043 1.00 96.88 88 PRO A CA 1
ATOM 689 C C . PRO A 1 88 ? -1.339 -10.387 -10.785 1.00 96.88 88 PRO A C 1
ATOM 691 O O . PRO A 1 88 ? -0.320 -10.819 -11.326 1.00 96.88 88 PRO A O 1
ATOM 694 N N . LEU A 1 89 ? -1.660 -9.089 -10.841 1.00 95.31 89 LEU A N 1
ATOM 695 C CA . LEU A 1 89 ? -0.843 -8.091 -11.540 1.00 95.31 89 LEU A CA 1
ATOM 696 C C . LEU A 1 89 ? 0.442 -7.750 -10.773 1.00 95.31 89 LEU A C 1
ATOM 698 O O . LEU A 1 89 ? 1.533 -7.882 -11.326 1.00 95.31 89 LEU A O 1
ATOM 702 N N . GLY A 1 90 ? 0.316 -7.352 -9.506 1.00 93.44 90 GLY A N 1
ATOM 703 C CA . GLY A 1 90 ? 1.429 -6.858 -8.685 1.00 93.44 90 GLY A CA 1
ATOM 704 C C . GLY A 1 90 ? 1.194 -6.883 -7.172 1.00 93.44 90 GLY A C 1
ATOM 705 O O . GLY A 1 90 ? 1.998 -6.316 -6.431 1.00 93.44 90 GLY A O 1
ATOM 706 N N . GLY A 1 91 ? 0.099 -7.493 -6.707 1.00 90.44 91 GLY A N 1
ATOM 707 C CA . GLY A 1 91 ? -0.250 -7.604 -5.286 1.00 90.44 91 GLY A CA 1
ATOM 708 C C . GLY A 1 91 ? 0.373 -8.811 -4.576 1.00 90.44 91 GLY A C 1
ATOM 709 O O . GLY A 1 91 ? 0.533 -8.780 -3.358 1.00 90.44 91 GLY A O 1
ATOM 710 N N . ALA A 1 92 ? 0.760 -9.850 -5.322 1.00 93.12 92 ALA A N 1
ATOM 711 C CA . ALA A 1 92 ? 1.389 -11.064 -4.798 1.00 93.12 92 ALA A CA 1
ATOM 712 C C . ALA A 1 92 ? 2.883 -11.172 -5.164 1.00 93.12 92 ALA A C 1
ATOM 714 O O . ALA A 1 92 ? 3.370 -10.522 -6.093 1.00 93.12 92 ALA A O 1
ATOM 715 N N . PHE A 1 93 ? 3.631 -12.023 -4.453 1.00 91.62 93 PHE A N 1
ATOM 716 C CA . PHE A 1 93 ? 5.048 -12.266 -4.759 1.00 91.62 93 PHE A CA 1
ATOM 717 C C . PHE A 1 93 ? 5.231 -12.923 -6.135 1.00 91.62 93 PHE A C 1
ATOM 719 O O . PHE A 1 93 ? 6.050 -12.466 -6.920 1.00 91.62 93 PHE A O 1
ATOM 726 N N . ASN A 1 94 ? 4.390 -13.902 -6.468 1.00 95.19 94 ASN A N 1
ATOM 727 C CA . ASN A 1 94 ? 4.313 -14.569 -7.773 1.00 95.19 94 ASN A CA 1
ATOM 728 C C . ASN A 1 94 ? 3.434 -13.815 -8.795 1.00 95.19 94 ASN A C 1
ATOM 730 O O . ASN A 1 94 ? 2.870 -14.419 -9.705 1.00 95.19 94 ASN A O 1
ATOM 734 N N . SER A 1 95 ? 3.261 -12.504 -8.627 1.00 96.62 95 SER A N 1
ATOM 735 C CA . SER A 1 95 ? 2.501 -11.680 -9.567 1.00 96.62 95 SER A CA 1
ATOM 736 C C . SER A 1 95 ? 3.229 -11.510 -10.901 1.00 96.62 95 SER A C 1
ATOM 738 O O . SER A 1 95 ? 4.447 -11.664 -10.987 1.00 96.62 95 SER A O 1
ATOM 740 N N . ARG A 1 96 ? 2.494 -11.132 -11.952 1.00 96.44 96 ARG A N 1
ATOM 741 C CA . ARG A 1 96 ? 3.047 -10.933 -13.304 1.00 96.44 96 ARG A CA 1
ATOM 742 C C . ARG A 1 96 ? 4.200 -9.928 -13.328 1.00 96.44 96 ARG A C 1
ATOM 744 O O . ARG A 1 96 ? 5.186 -10.167 -14.021 1.00 96.44 96 ARG A O 1
ATOM 751 N N . LEU A 1 97 ? 4.102 -8.832 -12.569 1.00 94.50 97 LEU A N 1
ATOM 752 C CA . LEU A 1 97 ? 5.170 -7.832 -12.489 1.00 94.50 97 LEU A CA 1
ATOM 753 C C . LEU A 1 97 ? 6.458 -8.408 -11.892 1.00 94.50 97 LEU A C 1
ATOM 755 O O . LEU A 1 97 ? 7.529 -8.184 -12.450 1.00 94.50 97 LEU A O 1
ATOM 759 N N . ASN A 1 98 ? 6.371 -9.170 -10.800 1.00 92.94 98 ASN A N 1
ATOM 760 C CA . ASN A 1 98 ? 7.551 -9.799 -10.204 1.00 92.94 98 ASN A CA 1
ATOM 761 C C . ASN A 1 98 ? 8.097 -10.930 -11.074 1.00 92.94 98 ASN A C 1
ATOM 763 O O . ASN A 1 98 ? 9.295 -10.954 -11.333 1.00 92.94 98 ASN A O 1
ATOM 767 N N . LEU A 1 99 ? 7.241 -11.814 -11.591 1.00 96.44 99 LEU A N 1
ATOM 768 C CA . LEU A 1 99 ? 7.680 -12.897 -12.473 1.00 96.44 99 LEU A CA 1
ATOM 769 C C . LEU A 1 99 ? 8.427 -12.362 -13.699 1.00 96.44 99 LEU A C 1
ATOM 771 O O . LEU A 1 99 ? 9.456 -12.910 -14.075 1.00 96.44 99 LEU A O 1
ATOM 775 N N . ASN A 1 100 ? 7.966 -11.254 -14.285 1.00 95.75 100 ASN A N 1
ATOM 776 C CA . ASN A 1 100 ? 8.642 -10.659 -15.433 1.00 95.75 100 ASN A CA 1
ATOM 777 C C . ASN A 1 100 ? 9.908 -9.878 -15.043 1.00 95.75 100 ASN A C 1
ATOM 779 O O . ASN A 1 100 ? 10.969 -10.073 -15.626 1.00 95.75 100 ASN A O 1
ATOM 783 N N . LEU A 1 101 ? 9.813 -8.953 -14.086 1.00 94.31 101 LEU A N 1
ATOM 784 C CA . LEU A 1 101 ? 10.895 -7.996 -13.833 1.00 94.31 101 LEU A CA 1
ATOM 785 C C . LEU A 1 101 ? 11.968 -8.539 -12.877 1.00 94.31 101 LEU A C 1
ATOM 787 O O . LEU A 1 101 ? 13.138 -8.179 -13.027 1.00 94.31 101 LEU A O 1
ATOM 791 N N . ARG A 1 102 ? 11.583 -9.377 -11.905 1.00 93.31 102 ARG A N 1
ATOM 792 C CA . ARG A 1 102 ? 12.491 -10.008 -10.934 1.00 93.31 102 ARG A CA 1
ATOM 793 C C . ARG A 1 102 ? 13.003 -11.349 -11.449 1.00 93.31 102 ARG A C 1
ATOM 795 O O . ARG A 1 102 ? 14.215 -11.488 -11.561 1.00 93.31 102 ARG A O 1
ATOM 802 N N . GLU A 1 103 ? 12.120 -12.301 -11.763 1.00 94.06 103 GLU A N 1
ATOM 803 C CA . GLU A 1 103 ? 12.565 -13.667 -12.100 1.00 94.06 103 GLU A CA 1
ATOM 804 C C . GLU A 1 103 ? 13.147 -13.761 -13.507 1.00 94.06 103 GLU A C 1
ATOM 806 O O . GLU A 1 103 ? 14.286 -14.178 -13.670 1.00 94.06 103 GLU A O 1
ATOM 811 N N . ASP A 1 104 ? 12.367 -13.372 -14.516 1.00 96.50 104 ASP A N 1
ATOM 812 C CA . ASP A 1 104 ? 12.741 -13.550 -15.922 1.00 96.50 104 ASP A CA 1
ATOM 813 C C . ASP A 1 104 ? 13.887 -12.603 -16.315 1.00 96.50 104 ASP A C 1
ATOM 815 O O . ASP A 1 104 ? 14.906 -13.009 -16.870 1.00 96.50 104 ASP A O 1
ATOM 819 N N . LYS A 1 105 ? 13.770 -11.321 -15.952 1.00 94.75 105 LYS A N 1
ATOM 820 C CA . LYS A 1 105 ? 14.718 -10.285 -16.394 1.00 94.75 105 LYS A CA 1
ATOM 821 C C . LYS A 1 105 ? 15.799 -9.907 -15.383 1.00 94.75 105 LYS A C 1
ATOM 823 O O . LYS A 1 105 ? 16.810 -9.316 -15.768 1.00 94.75 105 LYS A O 1
ATOM 828 N N . GLY A 1 106 ? 15.595 -10.158 -14.088 1.00 93.00 106 GLY A N 1
ATOM 829 C CA . GLY A 1 106 ? 16.545 -9.764 -13.039 1.00 93.00 106 GLY A CA 1
ATOM 830 C C . GLY A 1 106 ? 16.832 -8.255 -12.963 1.00 93.00 106 GLY A C 1
ATOM 831 O O . GLY A 1 106 ? 17.929 -7.855 -12.555 1.00 93.00 106 GLY A O 1
ATOM 832 N N . TRP A 1 107 ? 15.896 -7.404 -13.393 1.00 90.94 107 TRP A N 1
ATOM 833 C CA . TRP A 1 107 ? 16.056 -5.942 -13.446 1.00 90.94 107 TRP A CA 1
ATOM 834 C C . TRP A 1 107 ? 15.843 -5.265 -12.092 1.00 90.94 107 TRP A C 1
ATOM 836 O O . TRP A 1 107 ? 16.326 -4.159 -11.854 1.00 90.94 107 TRP A O 1
ATOM 846 N N . THR A 1 108 ? 15.108 -5.917 -11.199 1.00 88.25 108 THR A N 1
ATOM 847 C CA . THR A 1 108 ? 14.701 -5.375 -9.905 1.00 88.25 108 THR A CA 1
ATOM 848 C C . THR A 1 108 ? 14.703 -6.471 -8.848 1.00 88.25 108 THR A C 1
ATOM 850 O O . THR A 1 108 ? 14.515 -7.645 -9.156 1.00 88.25 108 THR A O 1
ATOM 853 N N . TYR A 1 109 ? 14.874 -6.079 -7.586 1.00 89.62 109 TYR A N 1
ATOM 854 C CA . TYR A 1 109 ? 14.632 -6.968 -6.454 1.00 89.62 109 TYR A CA 1
ATOM 855 C C . TYR A 1 109 ? 13.133 -7.230 -6.224 1.00 89.62 109 TYR A C 1
ATOM 857 O O . TYR A 1 109 ? 12.766 -8.253 -5.647 1.00 89.62 109 TYR A O 1
ATOM 865 N N . GLY A 1 110 ? 12.261 -6.328 -6.684 1.00 88.75 110 GLY A N 1
ATOM 866 C CA . GLY A 1 110 ? 10.815 -6.487 -6.624 1.00 88.75 110 GLY A CA 1
ATOM 867 C C . GLY A 1 110 ? 10.042 -5.312 -7.228 1.00 88.75 110 GLY A C 1
ATOM 868 O O . GLY A 1 110 ? 10.398 -4.139 -7.085 1.00 88.75 110 GLY A O 1
ATOM 869 N N . ALA A 1 111 ? 8.920 -5.644 -7.853 1.00 92.31 111 ALA A N 1
ATOM 870 C CA . ALA A 1 111 ? 7.944 -4.719 -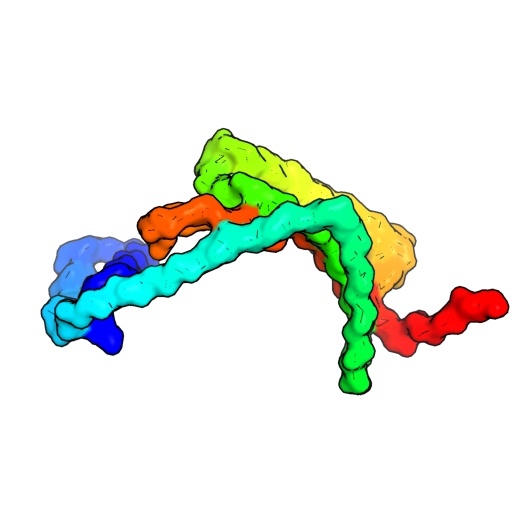8.397 1.00 92.31 111 ALA A CA 1
ATOM 871 C C . ALA A 1 111 ? 6.565 -4.979 -7.783 1.00 92.31 111 ALA A C 1
ATOM 873 O O . ALA A 1 111 ? 6.153 -6.122 -7.580 1.00 92.31 111 ALA A O 1
ATOM 874 N N . ARG A 1 112 ? 5.843 -3.903 -7.467 1.00 91.19 112 ARG A N 1
ATOM 875 C CA . ARG A 1 112 ? 4.494 -3.969 -6.901 1.00 91.19 112 ARG A CA 1
ATOM 876 C C . ARG A 1 112 ? 3.577 -2.965 -7.577 1.00 91.19 112 ARG A C 1
ATOM 878 O O . ARG A 1 112 ? 4.013 -1.912 -8.048 1.00 91.19 112 ARG A O 1
ATOM 885 N N . SER A 1 113 ? 2.290 -3.273 -7.561 1.00 92.25 113 SER A N 1
ATOM 886 C CA . SER A 1 113 ? 1.236 -2.336 -7.935 1.00 92.25 113 SER A CA 1
ATOM 887 C C . SER A 1 113 ? 0.145 -2.318 -6.876 1.00 92.25 113 SER A C 1
ATOM 889 O O . SER A 1 113 ? 0.010 -3.260 -6.090 1.00 92.25 113 SER A O 1
ATOM 891 N N . GLY A 1 114 ? -0.620 -1.233 -6.831 1.00 90.94 114 GLY A N 1
ATOM 892 C CA . GLY A 1 114 ? -1.736 -1.112 -5.909 1.00 90.94 114 GLY A CA 1
ATOM 893 C C . GLY A 1 114 ? -2.686 0.027 -6.243 1.00 90.94 114 GLY A C 1
ATOM 894 O O . GLY A 1 114 ? -2.312 1.033 -6.854 1.00 90.94 114 GLY A O 1
ATOM 895 N N . PHE A 1 115 ? -3.915 -0.148 -5.768 1.00 87.69 115 PHE A N 1
ATOM 896 C CA . PHE A 1 115 ? -4.974 0.852 -5.752 1.00 87.69 115 PHE A CA 1
ATOM 897 C C . PHE A 1 115 ? -5.298 1.193 -4.301 1.00 87.69 115 PHE A C 1
ATOM 899 O O . PHE A 1 115 ? -5.206 0.344 -3.415 1.00 87.69 115 PHE A O 1
ATOM 906 N N . SER A 1 116 ? -5.679 2.439 -4.059 1.00 83.12 116 SER A N 1
ATOM 907 C CA . SER A 1 116 ? -6.080 2.922 -2.742 1.00 83.12 116 SER A CA 1
ATOM 908 C C . SER A 1 116 ? -7.440 3.581 -2.894 1.00 83.12 116 SER A C 1
ATOM 910 O O . SER A 1 116 ? -7.620 4.400 -3.788 1.00 83.12 116 SER A O 1
ATOM 912 N N . GLY A 1 117 ? -8.391 3.178 -2.061 1.00 77.06 117 GLY A N 1
ATOM 913 C CA . GLY A 1 117 ? -9.708 3.789 -1.971 1.00 77.06 117 GLY A CA 1
ATOM 914 C C . GLY A 1 117 ? -9.738 4.665 -0.732 1.00 77.06 117 GLY A C 1
ATOM 915 O O . GLY A 1 117 ? -9.290 4.228 0.326 1.00 77.06 117 GLY A O 1
ATOM 916 N N . ASP A 1 118 ? -10.224 5.895 -0.855 1.00 69.88 118 ASP A N 1
ATOM 917 C CA . ASP A 1 118 ? -10.397 6.767 0.310 1.00 69.88 118 ASP A CA 1
ATOM 918 C C . ASP A 1 118 ? -11.651 6.347 1.099 1.00 69.88 118 ASP A C 1
ATOM 920 O O . ASP A 1 118 ? -12.725 6.196 0.505 1.00 69.88 118 ASP A O 1
ATOM 924 N N . ASP A 1 119 ? -11.526 6.134 2.415 1.00 57.16 119 ASP A N 1
ATOM 925 C CA . ASP A 1 119 ? -12.667 5.855 3.298 1.00 57.16 119 ASP A CA 1
ATOM 926 C C . ASP A 1 119 ? -13.221 7.178 3.838 1.00 57.16 119 ASP A C 1
ATOM 928 O O . ASP A 1 119 ? -12.585 7.905 4.602 1.00 57.16 119 ASP A O 1
ATOM 932 N N . GLN A 1 120 ? -14.447 7.494 3.430 1.00 52.53 120 GLN A N 1
ATOM 933 C CA . GLN A 1 120 ? -15.146 8.723 3.799 1.00 52.53 120 GLN A CA 1
ATOM 934 C C . GLN A 1 120 ? -15.602 8.730 5.274 1.00 52.53 120 GLN A C 1
ATOM 936 O O . GLN A 1 120 ? -16.068 9.763 5.755 1.00 52.53 120 GLN A O 1
ATOM 941 N N . ARG A 1 121 ? -15.460 7.623 6.025 1.00 45.00 121 ARG A N 1
ATOM 942 C CA . ARG A 1 121 ? -15.954 7.502 7.413 1.00 45.00 121 ARG A CA 1
ATOM 943 C C . ARG A 1 121 ? -15.284 8.421 8.440 1.00 45.00 121 ARG A C 1
ATOM 945 O O . ARG A 1 121 ? -15.906 8.704 9.456 1.00 45.00 121 ARG A O 1
ATOM 952 N N . GLN A 1 122 ? -14.090 8.953 8.174 1.00 41.91 122 GLN A N 1
ATOM 953 C CA . GLN A 1 122 ? -13.447 9.968 9.035 1.00 41.91 122 GLN A CA 1
ATOM 954 C C . GLN A 1 122 ? -13.383 11.367 8.407 1.00 41.91 122 GLN A C 1
ATOM 9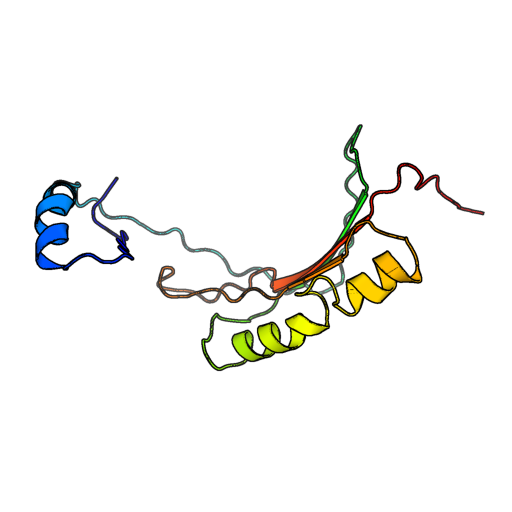56 O O . GLN A 1 122 ? -12.804 12.291 8.977 1.00 41.91 122 GLN A O 1
ATOM 961 N N . ARG A 1 123 ? -13.970 11.548 7.223 1.00 46.50 123 ARG A N 1
ATOM 962 C CA . ARG A 1 123 ? -13.806 12.753 6.409 1.00 46.50 123 ARG A CA 1
ATOM 963 C C . ARG A 1 123 ? -15.177 13.284 6.023 1.00 46.50 123 ARG A C 1
ATOM 965 O O . ARG A 1 123 ? -15.570 13.279 4.860 1.00 46.50 123 ARG A O 1
ATOM 972 N N . SER A 1 124 ? -15.940 13.703 7.031 1.00 34.81 124 SER A N 1
ATOM 973 C CA . SER A 1 124 ? -17.200 14.404 6.814 1.00 34.81 124 SER A CA 1
ATOM 974 C C . SER A 1 124 ? -16.930 15.621 5.927 1.00 34.81 124 SER A C 1
ATOM 976 O O . SER A 1 124 ? -16.324 16.585 6.387 1.00 34.81 124 SER A O 1
ATOM 978 N N . GLN A 1 125 ? -17.431 15.552 4.690 1.00 36.31 125 GLN A N 1
ATOM 979 C CA . GLN A 1 125 ? -17.416 16.595 3.662 1.00 36.31 125 GLN A CA 1
ATOM 980 C C . GLN A 1 125 ? -16.086 16.711 2.887 1.00 36.31 125 GLN A C 1
ATOM 982 O O . GLN A 1 125 ? -15.270 17.567 3.200 1.00 36.31 125 GLN A O 1
ATOM 987 N N . GLN A 1 126 ? -15.875 15.874 1.853 1.00 41.91 126 GLN A N 1
ATOM 988 C CA . GLN A 1 126 ? -15.556 16.293 0.462 1.00 41.91 126 GLN A CA 1
ATOM 989 C C . GLN A 1 126 ? -14.925 15.184 -0.411 1.00 41.91 126 GLN A C 1
ATOM 991 O O . GLN A 1 126 ? -14.180 14.339 0.092 1.00 41.91 126 GLN A O 1
ATOM 996 N N . PRO A 1 127 ? -15.166 15.198 -1.742 1.00 38.66 127 PRO A N 1
ATOM 997 C CA . PRO A 1 127 ? -14.481 14.315 -2.679 1.00 38.66 127 PRO A CA 1
ATOM 998 C C . PRO A 1 127 ? -13.010 14.734 -2.817 1.00 38.66 127 PRO A C 1
ATOM 1000 O O . PRO A 1 127 ? -12.695 15.797 -3.355 1.00 38.66 127 PRO A O 1
ATOM 1003 N N . VAL A 1 128 ? -12.094 13.886 -2.352 1.00 44.34 128 VAL A N 1
ATOM 1004 C CA . VAL A 1 128 ? -10.661 14.047 -2.609 1.00 44.34 128 VAL A CA 1
ATOM 1005 C C . VAL A 1 128 ? -10.184 12.993 -3.598 1.00 44.34 128 VAL A C 1
ATOM 1007 O O . VAL A 1 128 ? -10.271 11.793 -3.365 1.00 44.34 128 VAL A O 1
ATOM 1010 N N . ASN A 1 129 ? -9.662 13.455 -4.729 1.00 42.97 129 ASN A N 1
ATOM 1011 C CA . ASN A 1 129 ? -8.964 12.603 -5.680 1.00 42.97 129 ASN A CA 1
ATOM 1012 C C . ASN A 1 129 ? -7.571 12.346 -5.103 1.00 42.97 129 ASN A C 1
ATOM 1014 O O . ASN A 1 129 ? -6.708 13.226 -5.131 1.00 42.97 129 ASN A O 1
ATOM 1018 N N . GLY A 1 130 ? -7.368 11.179 -4.502 1.00 40.56 130 GLY A N 1
ATOM 1019 C CA . GLY A 1 130 ? -6.058 10.759 -4.024 1.00 40.56 130 GLY A CA 1
ATOM 1020 C C . GLY A 1 130 ? -5.240 10.064 -5.121 1.00 40.56 130 GLY A C 1
ATOM 1021 O O . GLY A 1 130 ? -5.764 9.561 -6.114 1.00 40.56 130 GLY A O 1
ATOM 1022 N N . LEU A 1 131 ? -3.909 10.090 -4.984 1.00 41.06 131 LEU A N 1
ATOM 1023 C CA . LEU A 1 131 ? -2.922 9.521 -5.927 1.00 41.06 131 LEU A CA 1
ATOM 1024 C C . LEU A 1 131 ? -3.022 7.994 -5.990 1.00 41.06 131 LEU A C 1
ATOM 1026 O O . LEU A 1 131 ? -2.310 7.304 -5.246 1.00 41.06 131 LEU A O 1
ATOM 1030 N N . HIS A 1 132 ? -3.938 7.463 -6.797 1.00 58.72 132 HIS A N 1
ATOM 1031 C CA . HIS A 1 132 ? -4.492 6.128 -6.564 1.00 58.72 132 HIS A CA 1
ATOM 1032 C C . HIS A 1 132 ? -4.590 5.248 -7.818 1.00 58.72 132 HIS A C 1
ATOM 1034 O O . HIS A 1 132 ? -5.597 4.601 -8.084 1.00 58.72 132 HIS A O 1
ATOM 1040 N N . GLY A 1 133 ? -3.468 5.146 -8.517 1.00 41.97 133 GLY A N 1
ATOM 1041 C CA . GLY A 1 133 ? -2.930 3.903 -9.062 1.00 41.97 133 GLY A CA 1
ATOM 1042 C C . GLY A 1 133 ? -1.419 4.029 -8.953 1.00 41.97 133 GLY A C 1
ATOM 1043 O O . GLY A 1 133 ? -0.866 4.937 -9.562 1.00 41.97 133 GLY A O 1
ATOM 1044 N N . ARG A 1 134 ? -0.746 3.238 -8.112 1.00 47.41 134 ARG A N 1
ATOM 1045 C CA . ARG A 1 134 ? 0.716 3.319 -7.950 1.00 47.41 134 ARG A CA 1
ATOM 1046 C C . ARG A 1 134 ? 1.339 2.015 -8.409 1.00 47.41 134 ARG A C 1
ATOM 1048 O O . ARG A 1 134 ? 1.144 0.978 -7.786 1.00 47.41 134 ARG A O 1
ATOM 1055 N N . TYR A 1 135 ? 2.121 2.095 -9.469 1.00 48.50 135 TYR A N 1
ATOM 1056 C CA . TYR A 1 135 ? 3.138 1.124 -9.825 1.00 48.50 135 TYR A CA 1
ATOM 1057 C C . TYR A 1 135 ? 4.437 1.596 -9.181 1.00 48.50 135 TYR A C 1
ATOM 1059 O O . TYR A 1 135 ? 4.910 2.698 -9.454 1.00 48.50 135 TYR A O 1
ATOM 1067 N N . SER A 1 136 ? 4.995 0.792 -8.286 1.00 48.88 136 SER A N 1
ATOM 1068 C CA . SER A 1 136 ? 6.294 1.055 -7.673 1.00 48.88 136 SER A CA 1
ATOM 1069 C C . SER A 1 136 ? 7.191 -0.118 -8.020 1.00 48.88 136 SER A C 1
ATOM 1071 O O . SER A 1 136 ? 6.984 -1.230 -7.532 1.00 48.88 136 SER A O 1
ATOM 1073 N N . ALA A 1 137 ? 8.171 0.117 -8.881 1.00 48.88 137 ALA A N 1
ATOM 1074 C CA . ALA A 1 137 ? 9.256 -0.817 -9.116 1.00 48.88 137 ALA A CA 1
ATOM 1075 C C . ALA A 1 137 ? 10.497 -0.242 -8.434 1.00 48.88 137 ALA A C 1
ATOM 1077 O O . ALA A 1 137 ? 11.029 0.788 -8.843 1.00 48.88 137 ALA A O 1
ATOM 1078 N N . SER A 1 138 ? 10.942 -0.887 -7.358 1.00 45.44 138 SER A N 1
ATOM 1079 C CA . SER A 1 138 ? 12.170 -0.482 -6.679 1.00 45.44 138 SER A CA 1
ATOM 1080 C C . SER A 1 138 ? 13.314 -1.305 -7.257 1.00 45.44 138 SER A C 1
ATOM 1082 O O . SER A 1 138 ? 13.376 -2.512 -7.045 1.00 45.44 138 SER A O 1
ATOM 1084 N N . ALA A 1 139 ? 14.215 -0.712 -8.040 1.00 45.06 139 ALA A N 1
ATOM 1085 C CA . ALA A 1 139 ? 15.237 -1.450 -8.788 1.00 45.06 139 ALA A CA 1
ATOM 1086 C C . ALA A 1 139 ? 16.626 -1.270 -8.160 1.00 45.06 139 ALA A C 1
ATOM 1088 O O . ALA A 1 139 ? 17.286 -0.257 -8.362 1.00 45.06 139 ALA A O 1
ATOM 1089 N N . SER A 1 140 ? 17.082 -2.248 -7.369 1.00 39.81 140 SER A N 1
ATOM 1090 C CA . SER A 1 140 ? 18.413 -2.232 -6.754 1.00 39.81 140 SER A CA 1
ATOM 1091 C C . SER A 1 140 ? 19.344 -2.995 -7.664 1.00 39.81 140 SER A C 1
ATOM 1093 O O . SER A 1 140 ? 19.480 -4.212 -7.592 1.00 39.81 140 SER A O 1
ATOM 1095 N N . ARG A 1 141 ? 20.036 -2.250 -8.515 1.00 42.56 141 ARG A N 1
ATOM 1096 C CA . ARG A 1 141 ? 21.391 -2.621 -8.904 1.00 42.56 141 ARG A CA 1
ATOM 1097 C C . ARG A 1 141 ? 22.285 -1.434 -8.602 1.00 42.56 141 ARG A C 1
ATOM 1099 O O . ARG A 1 141 ? 21.983 -0.324 -9.026 1.00 42.56 141 ARG A O 1
ATOM 1106 N N . GLN A 1 142 ? 23.428 -1.692 -7.972 1.00 40.19 142 GLN A N 1
ATOM 1107 C CA . GLN A 1 142 ? 24.560 -0.761 -7.812 1.00 40.19 142 GLN A CA 1
ATOM 1108 C C . GLN A 1 142 ? 25.168 -0.294 -9.159 1.00 40.19 142 GLN A C 1
ATOM 1110 O O . GLN A 1 142 ? 26.274 0.234 -9.205 1.00 40.19 142 GLN A O 1
ATOM 1115 N N . ARG A 1 143 ? 24.491 -0.535 -10.287 1.00 40.94 143 ARG A N 1
ATOM 1116 C CA . ARG A 1 143 ? 25.023 -0.366 -11.637 1.00 40.94 143 ARG A CA 1
ATOM 1117 C C . ARG A 1 143 ? 23.919 0.006 -12.624 1.00 40.94 143 ARG A C 1
ATOM 1119 O O . ARG A 1 143 ? 23.727 -0.651 -13.636 1.00 40.94 143 ARG A O 1
ATOM 1126 N N . TRP A 1 144 ? 23.216 1.097 -12.348 1.00 41.31 144 TRP A N 1
ATOM 1127 C CA . TRP A 1 144 ? 22.803 1.986 -13.435 1.00 41.31 144 TRP A CA 1
ATOM 1128 C C . TRP A 1 144 ? 23.976 2.933 -13.716 1.00 41.31 144 TRP A C 1
ATOM 1130 O O . TRP A 1 144 ? 23.912 4.127 -13.454 1.00 41.31 144 TRP A O 1
ATOM 1140 N N . GLN A 1 145 ? 25.099 2.381 -14.192 1.00 36.72 145 GLN A N 1
ATOM 1141 C CA . GLN A 1 145 ? 25.989 3.191 -15.016 1.00 36.72 145 GLN A CA 1
ATOM 1142 C C . GLN A 1 145 ? 25.239 3.361 -16.326 1.00 36.72 145 GLN A C 1
ATOM 1144 O O . GLN A 1 145 ? 24.907 2.370 -16.974 1.00 36.72 145 GLN A O 1
ATOM 1149 N N . CYS A 1 146 ? 24.892 4.605 -16.632 1.00 37.88 146 CYS A N 1
ATOM 1150 C CA . CYS A 1 146 ? 24.283 5.017 -17.880 1.00 37.88 146 CYS A CA 1
ATOM 1151 C C . CYS A 1 146 ? 24.961 4.301 -19.054 1.00 37.88 146 CYS A C 1
ATOM 1153 O O . CYS A 1 146 ? 26.081 4.638 -19.422 1.00 37.88 146 CYS A O 1
ATOM 1155 N N . ALA A 1 147 ? 24.276 3.331 -19.652 1.00 36.16 147 ALA A N 1
ATOM 1156 C CA . ALA A 1 147 ? 24.521 2.972 -21.036 1.00 36.16 147 ALA A CA 1
ATOM 1157 C C . ALA A 1 147 ? 23.754 3.994 -21.886 1.00 36.16 147 ALA A C 1
ATOM 1159 O O . ALA A 1 147 ? 22.674 3.709 -22.397 1.00 36.16 147 ALA A O 1
ATOM 1160 N N . CYS A 1 148 ? 24.273 5.223 -21.945 1.00 29.44 148 CYS A N 1
ATOM 1161 C CA . CYS A 1 148 ? 24.092 6.022 -23.151 1.00 29.44 148 CYS A CA 1
ATOM 1162 C C . CYS A 1 148 ? 25.129 5.516 -24.167 1.00 29.44 148 CYS A C 1
ATOM 1164 O O . CYS A 1 148 ? 26.264 5.273 -23.747 1.00 29.44 148 CYS A O 1
ATOM 1166 N N . PRO A 1 149 ? 24.755 5.314 -25.443 1.00 40.53 149 PRO A N 1
ATOM 1167 C CA . PRO A 1 149 ? 25.724 5.092 -26.513 1.00 40.53 149 PRO A CA 1
ATOM 1168 C C . PRO A 1 149 ? 26.662 6.293 -26.692 1.00 40.53 149 PRO A C 1
ATOM 1170 O O . PRO A 1 149 ? 26.259 7.425 -26.329 1.00 40.53 149 PRO A O 1
#